Protein AF-A0A6J4VVZ0-F1 (afdb_monomer)

Foldseek 3Di:
DPQQDLVRLVVDDQVVLCVQQVDDRDDDPPDNVVVSVVSVVSSVVVVVVVVVVVVVVVPPPPPD

Structure (mmCIF, N/CA/C/O backbone):
data_AF-A0A6J4VVZ0-F1
#
_entry.id   AF-A0A6J4VVZ0-F1
#
loop_
_atom_site.group_PDB
_atom_site.id
_atom_site.type_symbol
_atom_site.label_atom_id
_atom_site.label_alt_id
_atom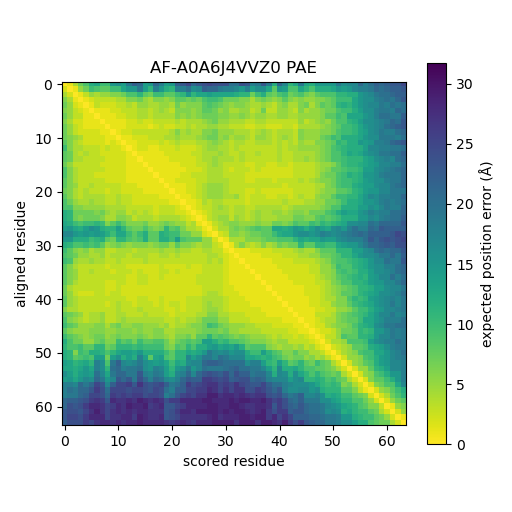_site.label_comp_id
_atom_site.label_asym_id
_atom_site.label_entity_id
_atom_site.label_seq_id
_atom_site.pdbx_PDB_ins_code
_atom_site.Cartn_x
_atom_site.Cartn_y
_atom_site.Cartn_z
_atom_site.occupancy
_atom_site.B_iso_or_equiv
_atom_site.auth_seq_id
_atom_site.auth_comp_id
_atom_site.auth_asym_id
_atom_site.auth_atom_id
_atom_site.pdbx_PDB_model_num
ATOM 1 N N . MET A 1 1 ? -8.613 -4.447 9.145 1.00 49.31 1 MET A N 1
ATOM 2 C CA . MET A 1 1 ? -7.619 -5.258 8.406 1.00 49.31 1 MET A CA 1
ATOM 3 C C . MET A 1 1 ? -6.293 -5.211 9.154 1.00 49.31 1 MET A C 1
ATOM 5 O O . MET A 1 1 ? -6.051 -4.219 9.833 1.00 49.31 1 MET A O 1
ATOM 9 N N . ASP A 1 2 ? -5.466 -6.259 9.094 1.00 59.69 2 ASP A N 1
ATOM 10 C CA . ASP A 1 2 ? -4.090 -6.179 9.607 1.00 59.69 2 ASP A CA 1
ATOM 11 C C . ASP A 1 2 ? -3.315 -5.132 8.794 1.00 59.69 2 ASP A C 1
ATOM 13 O O . ASP A 1 2 ? -3.316 -5.157 7.563 1.00 59.69 2 ASP A O 1
ATOM 17 N N . ARG A 1 3 ? -2.724 -4.160 9.493 1.00 73.81 3 ARG A N 1
ATOM 18 C CA . ARG A 1 3 ? -1.987 -3.045 8.891 1.00 73.81 3 ARG A CA 1
ATOM 19 C C . ARG A 1 3 ? -0.625 -3.571 8.450 1.00 73.81 3 ARG A C 1
ATOM 21 O O . ARG A 1 3 ? 0.116 -4.088 9.283 1.00 73.81 3 ARG A O 1
ATOM 28 N N . LEU A 1 4 ? -0.289 -3.430 7.172 1.00 80.88 4 LEU A N 1
ATOM 29 C CA . LEU A 1 4 ? 1.008 -3.858 6.657 1.00 80.88 4 LEU A CA 1
ATOM 30 C C . LEU A 1 4 ? 2.104 -2.937 7.193 1.00 80.88 4 LEU A C 1
ATOM 32 O O . LEU A 1 4 ? 2.020 -1.710 7.091 1.00 80.88 4 LEU A O 1
ATOM 36 N N . SER A 1 5 ? 3.159 -3.533 7.742 1.00 82.62 5 SER A N 1
ATOM 37 C CA . SER A 1 5 ? 4.360 -2.782 8.106 1.00 82.62 5 SER A CA 1
ATOM 38 C C . SER A 1 5 ? 5.101 -2.319 6.848 1.00 82.62 5 SER A C 1
ATOM 40 O O . SER A 1 5 ? 5.048 -2.982 5.817 1.00 82.62 5 SER A O 1
ATOM 42 N N . HIS A 1 6 ? 5.871 -1.229 6.932 1.00 80.00 6 HIS A N 1
ATOM 43 C CA . HIS A 1 6 ? 6.673 -0.724 5.803 1.00 80.00 6 HIS A CA 1
ATOM 44 C C . HIS A 1 6 ? 7.566 -1.807 5.164 1.00 80.00 6 HIS A C 1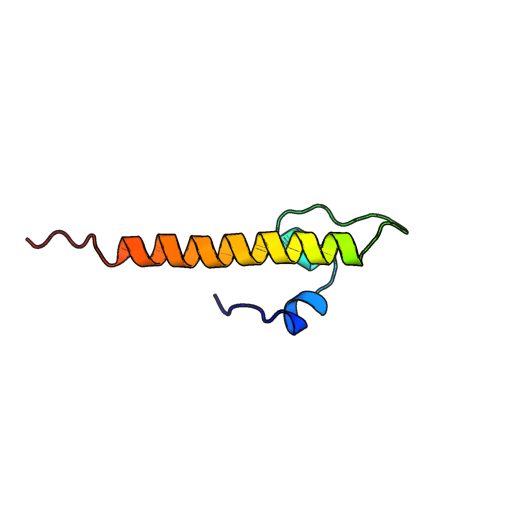
ATOM 46 O O . HIS A 1 6 ? 7.694 -1.886 3.946 1.00 80.00 6 HIS A O 1
ATOM 52 N N . ASP A 1 7 ? 8.149 -2.678 5.991 1.00 82.75 7 ASP A N 1
ATOM 53 C CA . ASP A 1 7 ? 8.977 -3.804 5.547 1.00 82.75 7 ASP A CA 1
ATOM 54 C C . ASP A 1 7 ? 8.167 -4.894 4.821 1.00 82.75 7 ASP A C 1
ATOM 56 O O . ASP A 1 7 ? 8.639 -5.467 3.845 1.00 82.75 7 ASP A O 1
ATOM 60 N N . GLU A 1 8 ? 6.931 -5.152 5.254 1.00 86.94 8 GLU A N 1
ATOM 61 C CA . GLU A 1 8 ? 6.025 -6.082 4.571 1.00 86.94 8 GLU A CA 1
ATOM 62 C C . GLU A 1 8 ? 5.541 -5.496 3.249 1.00 86.94 8 GLU A C 1
ATOM 64 O O . GLU A 1 8 ? 5.549 -6.188 2.238 1.00 86.94 8 GLU A O 1
ATOM 69 N N . PHE A 1 9 ? 5.222 -4.202 3.230 1.00 87.00 9 PHE A N 1
ATOM 70 C CA . PHE A 1 9 ? 4.823 -3.479 2.028 1.00 87.00 9 PHE A CA 1
ATOM 71 C C . PHE A 1 9 ? 5.919 -3.505 0.954 1.00 87.00 9 PHE A C 1
ATOM 73 O O . PHE A 1 9 ? 5.649 -3.791 -0.207 1.00 87.00 9 PHE A O 1
ATOM 80 N N . HIS A 1 10 ? 7.181 -3.286 1.338 1.00 84.12 10 HIS A N 1
ATOM 81 C CA . HIS A 1 10 ? 8.317 -3.354 0.412 1.00 84.12 10 HIS A CA 1
ATOM 82 C C . HIS A 1 10 ? 8.654 -4.773 -0.068 1.00 84.12 10 HIS A C 1
ATOM 84 O O . HIS A 1 10 ? 9.364 -4.922 -1.063 1.00 84.12 10 HIS A O 1
ATOM 90 N N . LYS A 1 11 ? 8.160 -5.811 0.617 1.00 87.94 11 LYS A N 1
ATOM 91 C CA . LYS A 1 11 ? 8.293 -7.211 0.188 1.00 87.94 11 LYS A CA 1
ATOM 92 C C . LYS A 1 11 ? 7.226 -7.632 -0.821 1.00 87.94 11 LYS A C 1
ATOM 94 O O . LYS A 1 11 ? 7.398 -8.681 -1.439 1.00 87.94 11 LYS A O 1
ATOM 99 N N . LEU A 1 12 ? 6.157 -6.850 -0.980 1.00 87.31 12 LEU A N 1
ATOM 100 C CA . LEU A 1 12 ? 5.107 -7.121 -1.955 1.00 87.31 12 LEU A CA 1
ATOM 101 C C . LEU A 1 12 ? 5.591 -6.870 -3.386 1.00 87.31 12 LEU A C 1
ATOM 103 O O . LEU A 1 12 ? 6.424 -5.999 -3.663 1.00 87.31 12 LEU A O 1
ATOM 107 N N . SER A 1 13 ? 5.028 -7.641 -4.308 1.00 89.50 13 SER A N 1
ATOM 108 C CA . SER A 1 13 ? 5.252 -7.489 -5.743 1.00 89.50 13 SER A CA 1
ATOM 109 C C . SER A 1 13 ? 4.586 -6.211 -6.260 1.00 89.50 13 SER A C 1
ATOM 111 O O . SER A 1 13 ? 3.598 -5.745 -5.699 1.00 89.50 13 SER A O 1
ATOM 113 N N . LEU A 1 14 ? 5.068 -5.659 -7.377 1.00 86.62 14 LEU A N 1
ATOM 114 C CA . LEU A 1 14 ? 4.472 -4.446 -7.959 1.00 86.62 14 LEU A CA 1
ATOM 115 C C . LEU A 1 14 ? 2.990 -4.611 -8.329 1.00 86.62 14 LEU A C 1
ATOM 117 O O . LEU A 1 14 ? 2.227 -3.665 -8.171 1.00 86.62 14 LEU A O 1
ATOM 121 N N . ASP A 1 15 ? 2.599 -5.811 -8.759 1.00 88.00 15 ASP A N 1
ATOM 122 C CA . ASP A 1 15 ? 1.211 -6.204 -9.048 1.00 88.00 15 ASP A CA 1
ATOM 123 C C . ASP A 1 15 ? 0.322 -6.193 -7.789 1.00 88.00 15 ASP A C 1
ATOM 125 O O . ASP A 1 15 ? -0.806 -5.699 -7.799 1.00 88.00 15 ASP 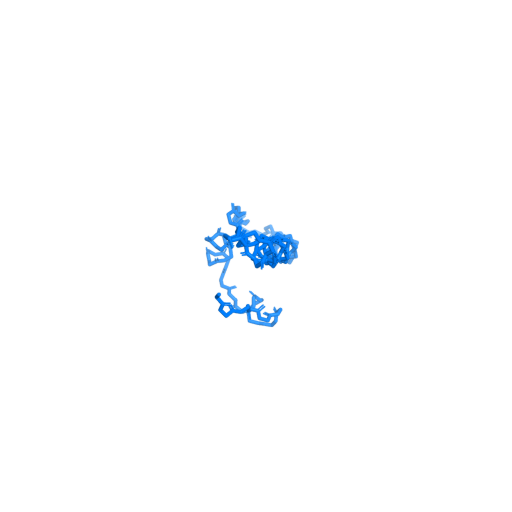A O 1
ATOM 129 N N . GLU A 1 16 ? 0.869 -6.655 -6.662 1.00 89.56 16 GLU A N 1
ATOM 130 C CA . GLU A 1 16 ? 0.184 -6.614 -5.369 1.00 89.56 16 GLU A CA 1
ATOM 131 C C . GLU A 1 16 ? 0.035 -5.169 -4.889 1.00 89.56 16 GLU A C 1
ATOM 133 O O . GLU A 1 16 ? -1.033 -4.784 -4.420 1.00 89.56 16 GLU A O 1
ATOM 138 N N . LEU A 1 17 ? 1.074 -4.347 -5.063 1.00 88.69 17 LEU A N 1
ATOM 139 C CA . LEU A 1 17 ? 1.026 -2.917 -4.760 1.00 88.69 17 LEU A CA 1
ATOM 140 C C . LEU A 1 17 ? 0.017 -2.172 -5.642 1.00 88.69 17 LEU A C 1
ATOM 142 O O . LEU A 1 17 ? -0.695 -1.303 -5.139 1.00 88.69 17 LEU A O 1
ATOM 146 N N . GLU A 1 18 ? -0.084 -2.529 -6.924 1.00 90.75 18 GLU A N 1
ATOM 147 C CA . GLU A 1 18 ? -1.079 -1.972 -7.847 1.00 90.75 18 GLU A CA 1
ATOM 148 C C . GLU A 1 18 ? -2.494 -2.348 -7.407 1.00 90.75 18 GLU A C 1
ATOM 150 O O . GLU A 1 18 ? -3.370 -1.491 -7.338 1.00 90.75 18 GLU A O 1
ATOM 155 N N . THR A 1 19 ? -2.711 -3.605 -7.021 1.00 88.62 19 THR A N 1
ATOM 156 C CA . THR A 1 19 ? -4.010 -4.071 -6.519 1.00 88.62 19 THR A CA 1
ATOM 157 C C . THR A 1 19 ? -4.389 -3.398 -5.198 1.00 88.62 19 THR A C 1
ATOM 159 O O . THR A 1 19 ? -5.550 -3.056 -4.986 1.00 88.62 19 THR A O 1
ATOM 162 N N . LEU A 1 20 ? -3.415 -3.202 -4.307 1.00 85.44 20 LEU A N 1
ATOM 163 C CA . LEU A 1 20 ? -3.631 -2.653 -2.970 1.00 85.44 20 LEU A CA 1
ATOM 164 C C . LEU A 1 20 ? -3.872 -1.138 -2.990 1.00 85.44 20 LEU A C 1
ATOM 166 O O . LEU A 1 20 ? -4.688 -0.634 -2.227 1.00 85.44 20 LEU A O 1
ATOM 170 N N . THR A 1 21 ? -3.146 -0.409 -3.839 1.00 86.25 21 THR A N 1
ATOM 171 C CA . THR A 1 21 ? -3.172 1.066 -3.870 1.00 86.25 21 THR A CA 1
ATOM 172 C C . THR A 1 21 ? -3.937 1.638 -5.059 1.00 86.25 21 THR A C 1
ATOM 174 O O . THR A 1 21 ? -4.244 2.828 -5.078 1.00 86.25 21 THR A O 1
ATOM 177 N N . GLY A 1 22 ? -4.228 0.821 -6.073 1.00 87.00 22 GLY A N 1
ATOM 178 C CA . GLY A 1 22 ? -4.809 1.252 -7.344 1.00 87.00 22 GLY A CA 1
ATOM 179 C C . GLY A 1 22 ? -3.839 2.018 -8.251 1.00 87.00 22 GLY A C 1
ATOM 180 O O . GLY A 1 22 ? -4.261 2.529 -9.291 1.00 87.00 22 GLY A O 1
ATOM 181 N N . LEU A 1 23 ? -2.560 2.142 -7.878 1.00 87.50 23 LEU A N 1
ATOM 182 C CA . LEU A 1 23 ? -1.550 2.823 -8.687 1.00 87.50 23 LEU A CA 1
ATOM 183 C C . LEU A 1 23 ? -0.978 1.879 -9.738 1.00 87.50 23 LEU A C 1
ATOM 185 O O . LEU A 1 23 ? -0.510 0.802 -9.406 1.00 87.50 23 LEU A O 1
ATOM 189 N N . THR A 1 24 ? -0.945 2.309 -10.997 1.00 88.69 24 THR A N 1
ATOM 190 C CA . THR A 1 24 ? -0.376 1.489 -12.071 1.00 88.69 24 THR A CA 1
ATOM 191 C C . THR A 1 24 ? 1.123 1.280 -11.880 1.00 88.69 24 THR A C 1
ATOM 193 O O . THR A 1 24 ? 1.880 2.253 -11.789 1.00 88.69 24 THR A O 1
ATOM 196 N N . ALA A 1 25 ? 1.548 0.020 -11.876 1.00 86.44 25 ALA A N 1
ATOM 197 C CA . ALA A 1 25 ? 2.943 -0.355 -11.751 1.00 86.44 25 ALA A CA 1
ATOM 198 C C . ALA A 1 25 ? 3.770 0.118 -12.966 1.00 86.44 25 ALA A C 1
ATOM 200 O O . ALA A 1 25 ? 3.317 0.030 -14.116 1.00 86.44 25 ALA A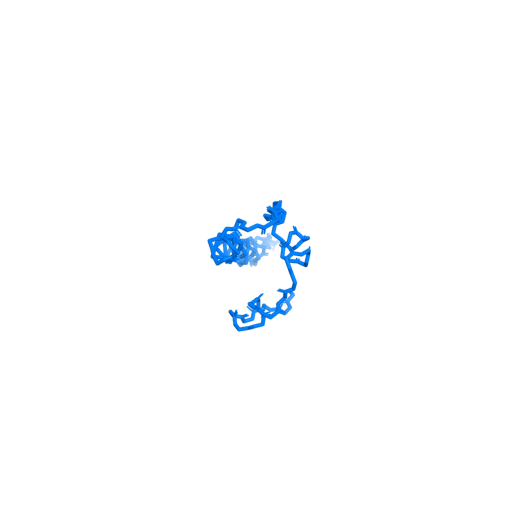 O 1
ATOM 201 N N . PRO A 1 26 ? 5.003 0.612 -12.747 1.00 84.31 26 PRO A N 1
ATOM 202 C CA . PRO A 1 26 ? 5.911 0.967 -13.828 1.00 84.31 26 PRO A CA 1
ATOM 203 C C . PRO A 1 26 ? 6.251 -0.254 -14.695 1.00 84.31 26 PRO A C 1
ATOM 205 O O . PRO A 1 26 ? 6.482 -1.349 -14.187 1.00 84.31 26 PRO A O 1
ATOM 208 N N . GLN A 1 27 ? 6.324 -0.061 -16.015 1.00 81.44 27 GLN A N 1
ATOM 209 C CA . GLN A 1 27 ? 6.766 -1.098 -16.954 1.00 81.44 27 GLN A CA 1
ATOM 210 C C . GLN A 1 27 ? 8.225 -0.857 -17.368 1.00 81.44 27 GLN A C 1
ATOM 212 O O . GLN A 1 27 ? 8.555 0.219 -17.868 1.00 81.44 27 GLN A O 1
ATOM 217 N N . GLY A 1 28 ? 9.084 -1.870 -17.223 1.00 76.00 28 GLY A N 1
ATOM 218 C CA . GLY A 1 28 ? 10.496 -1.810 -17.635 1.00 76.00 28 GLY A CA 1
ATOM 219 C C . GLY A 1 28 ? 11.416 -1.153 -16.596 1.00 76.0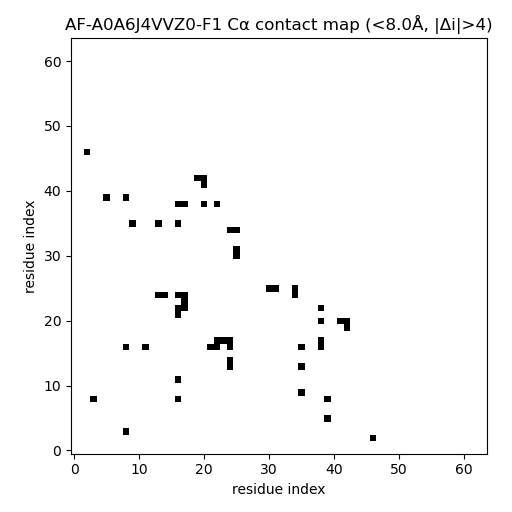0 28 GLY A C 1
ATOM 220 O O . GLY A 1 28 ? 11.224 -1.349 -15.405 1.00 76.00 28 GLY A O 1
ATOM 221 N N . ASP A 1 29 ? 12.412 -0.384 -17.050 1.00 67.75 29 ASP A N 1
ATOM 222 C CA . ASP A 1 29 ? 13.434 0.311 -16.231 1.00 67.75 29 ASP A CA 1
ATOM 223 C C . ASP A 1 29 ? 12.922 1.565 -15.490 1.00 67.75 29 ASP A C 1
ATOM 225 O O . ASP A 1 29 ? 13.703 2.417 -15.072 1.00 67.75 29 ASP A O 1
ATOM 229 N N . ALA A 1 30 ? 11.609 1.738 -15.363 1.00 73.69 30 ALA A N 1
ATOM 230 C CA . ALA A 1 30 ? 11.074 2.866 -14.613 1.00 73.69 30 ALA A CA 1
ATOM 231 C C . ALA A 1 30 ? 11.372 2.701 -13.112 1.00 73.69 30 ALA A C 1
ATOM 233 O O . ALA A 1 30 ? 11.354 1.584 -12.595 1.00 73.69 30 ALA A O 1
ATOM 234 N N . ASP A 1 31 ? 11.666 3.818 -12.437 1.00 83.94 31 ASP A N 1
ATOM 235 C CA . ASP A 1 31 ? 12.119 3.865 -11.046 1.00 83.94 31 ASP A CA 1
ATOM 236 C C . ASP A 1 31 ? 11.131 3.174 -10.090 1.00 83.94 31 ASP A C 1
ATOM 238 O O . ASP A 1 31 ? 10.174 3.764 -9.585 1.00 83.94 31 ASP A O 1
ATOM 242 N N . GLU A 1 32 ? 11.389 1.891 -9.830 1.00 83.88 32 GLU A N 1
ATOM 243 C CA . GLU A 1 32 ? 10.594 1.042 -8.942 1.00 83.88 32 GLU A CA 1
ATOM 244 C C . GLU A 1 32 ? 10.518 1.630 -7.525 1.00 83.88 32 GLU A C 1
ATOM 246 O O . GLU A 1 32 ? 9.488 1.539 -6.858 1.00 83.88 32 GLU A O 1
ATOM 251 N N . ASP A 1 33 ? 11.601 2.271 -7.085 1.00 84.69 33 ASP A N 1
ATOM 252 C CA . ASP A 1 33 ? 11.710 2.905 -5.772 1.00 84.69 33 ASP A CA 1
ATOM 253 C C . ASP A 1 33 ? 10.776 4.124 -5.642 1.00 84.69 33 ASP A C 1
ATOM 255 O O . ASP A 1 33 ? 10.074 4.256 -4.638 1.00 84.69 33 ASP A O 1
ATOM 259 N N . ASP A 1 34 ? 10.670 4.955 -6.692 1.00 86.69 34 ASP A N 1
ATOM 260 C CA . ASP A 1 34 ? 9.719 6.081 -6.745 1.00 86.69 34 ASP A CA 1
ATOM 261 C C . ASP A 1 34 ? 8.276 5.575 -6.678 1.00 86.69 34 ASP A C 1
ATOM 263 O O . ASP A 1 34 ? 7.469 6.062 -5.882 1.00 86.69 34 ASP A O 1
ATOM 267 N N . TYR A 1 35 ? 7.966 4.535 -7.457 1.00 88.69 35 TYR A N 1
ATOM 268 C CA . TYR A 1 35 ? 6.647 3.914 -7.436 1.00 88.69 35 TYR A CA 1
ATOM 269 C C . TYR A 1 35 ? 6.299 3.350 -6.055 1.00 88.69 35 TYR A C 1
ATOM 271 O O . TYR A 1 35 ? 5.221 3.645 -5.536 1.00 88.69 35 TYR A O 1
ATOM 279 N N . ARG A 1 36 ? 7.208 2.587 -5.428 1.00 87.38 36 ARG A N 1
ATOM 280 C CA . ARG A 1 36 ? 6.980 2.033 -4.084 1.00 87.38 36 ARG A CA 1
ATOM 281 C C . ARG A 1 36 ? 6.759 3.132 -3.052 1.00 87.38 36 ARG A C 1
ATOM 283 O O . ARG A 1 36 ? 5.855 3.004 -2.230 1.00 87.38 36 ARG A O 1
ATOM 290 N N . SER A 1 37 ? 7.525 4.219 -3.124 1.00 88.38 37 SER A N 1
ATOM 291 C CA . SER A 1 37 ? 7.365 5.367 -2.228 1.00 88.38 37 SER A CA 1
ATOM 292 C C . SER A 1 37 ? 5.971 5.993 -2.362 1.00 88.38 37 SER A C 1
ATOM 294 O O . SER A 1 37 ? 5.263 6.172 -1.369 1.00 88.38 37 SER A O 1
ATOM 296 N N . ARG A 1 38 ? 5.506 6.220 -3.596 1.00 88.81 38 ARG A N 1
ATOM 297 C CA . ARG A 1 38 ? 4.172 6.785 -3.876 1.00 88.81 38 ARG A CA 1
ATOM 298 C C . ARG A 1 38 ? 3.036 5.849 -3.469 1.00 88.81 38 ARG A C 1
ATOM 300 O O . ARG A 1 38 ? 2.045 6.301 -2.895 1.00 88.81 38 ARG A O 1
ATOM 307 N N . ALA A 1 39 ? 3.189 4.553 -3.729 1.00 90.25 39 ALA A N 1
ATOM 308 C CA . ALA A 1 39 ? 2.251 3.526 -3.290 1.00 90.25 39 ALA A CA 1
ATOM 309 C C . ALA A 1 39 ? 2.151 3.492 -1.759 1.00 90.25 39 ALA A C 1
ATOM 311 O O . ALA A 1 39 ? 1.050 3.456 -1.210 1.00 90.25 39 ALA A O 1
ATOM 312 N N . TRP A 1 40 ? 3.281 3.590 -1.056 1.00 89.06 40 TRP A N 1
ATOM 313 C CA . TRP A 1 40 ? 3.305 3.635 0.403 1.00 89.06 40 TRP A CA 1
ATOM 314 C C . TRP A 1 40 ? 2.612 4.879 0.968 1.00 89.06 40 TRP A C 1
ATOM 316 O O . TRP A 1 40 ? 1.874 4.790 1.949 1.00 89.06 40 TRP A O 1
ATOM 326 N N . GLU A 1 41 ? 2.815 6.049 0.360 1.00 88.19 41 GLU A N 1
ATOM 327 C CA . GLU A 1 41 ? 2.108 7.268 0.765 1.00 88.19 41 GLU A CA 1
ATOM 328 C C . GLU A 1 41 ? 0.595 7.156 0.576 1.00 88.19 41 GLU A C 1
ATOM 330 O O . GLU A 1 41 ? -0.151 7.513 1.490 1.00 88.19 41 GLU A O 1
ATOM 335 N N . SER A 1 42 ? 0.154 6.590 -0.551 1.00 86.81 42 SER A N 1
ATOM 336 C CA . SER A 1 42 ? -1.263 6.325 -0.811 1.00 86.81 42 SER A CA 1
ATOM 337 C C . SER A 1 42 ? -1.849 5.347 0.209 1.00 86.81 42 SER A C 1
ATOM 339 O O . SER A 1 42 ? -2.896 5.619 0.786 1.00 86.81 42 SER A O 1
ATOM 341 N N . TYR A 1 43 ? -1.149 4.245 0.493 1.00 85.75 43 TYR A N 1
ATOM 342 C CA . TYR A 1 43 ? -1.581 3.257 1.481 1.00 85.75 43 TYR A CA 1
ATOM 343 C C . TYR A 1 43 ? -1.694 3.855 2.887 1.00 85.75 43 TYR A C 1
ATOM 345 O O . TYR A 1 43 ? -2.703 3.671 3.559 1.00 85.75 43 TYR A O 1
ATOM 353 N N . LYS A 1 44 ? -0.697 4.632 3.333 1.00 84.75 44 LYS A N 1
ATOM 354 C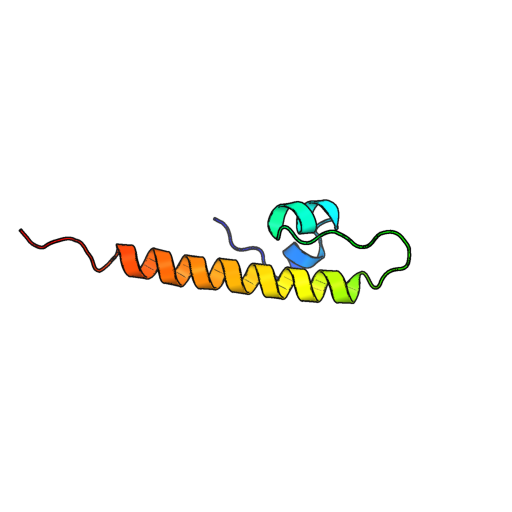 CA . LYS A 1 44 ? -0.763 5.330 4.628 1.00 84.75 44 LYS A CA 1
ATOM 355 C C . LYS A 1 44 ? -1.952 6.277 4.708 1.00 84.75 44 LYS A C 1
ATOM 357 O O . LYS A 1 44 ? -2.562 6.380 5.770 1.00 84.75 44 LYS A O 1
ATOM 362 N N . GLN A 1 45 ? -2.237 7.004 3.629 1.00 81.81 45 GLN A N 1
ATOM 363 C CA . GLN A 1 45 ? -3.367 7.922 3.584 1.00 81.81 45 GLN A CA 1
ATOM 364 C C . GLN A 1 45 ? -4.690 7.164 3.677 1.00 81.81 45 GLN A C 1
ATOM 366 O O . GLN A 1 45 ? -5.548 7.583 4.443 1.00 81.81 45 GLN A O 1
ATOM 371 N N . ASP A 1 46 ? -4.823 6.040 2.974 1.00 80.25 46 ASP A N 1
ATOM 372 C CA . ASP A 1 46 ? -6.012 5.187 3.029 1.00 80.25 46 ASP A CA 1
ATOM 373 C C . ASP A 1 46 ? -6.221 4.591 4.429 1.00 80.25 46 ASP A C 1
ATOM 375 O O . ASP A 1 46 ? -7.289 4.750 5.010 1.00 80.25 46 ASP A O 1
ATOM 379 N N . VAL A 1 47 ? -5.161 4.050 5.045 1.00 76.75 47 VAL A N 1
ATOM 380 C CA . VAL A 1 47 ? -5.189 3.534 6.427 1.00 76.75 47 VAL A CA 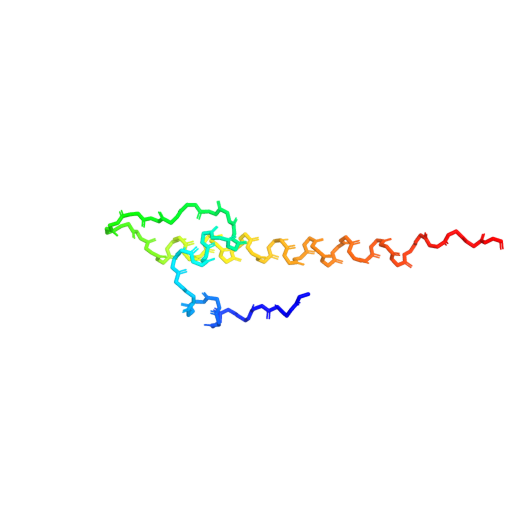1
ATOM 381 C C . VAL A 1 47 ? -5.538 4.633 7.432 1.00 76.75 47 VAL A C 1
ATOM 383 O O . VAL A 1 47 ? -6.355 4.419 8.322 1.00 76.75 47 VAL A O 1
ATOM 386 N N . THR A 1 48 ? -4.950 5.824 7.288 1.00 74.44 48 THR A N 1
ATOM 387 C CA . THR A 1 48 ? -5.239 6.968 8.171 1.00 74.44 48 THR A CA 1
ATOM 388 C C . THR A 1 48 ? -6.684 7.436 8.003 1.00 74.44 48 THR A C 1
ATOM 390 O O . THR A 1 48 ? -7.355 7.749 8.979 1.00 74.44 48 THR A O 1
ATOM 393 N N . ASN A 1 49 ? -7.181 7.475 6.767 1.00 69.81 49 ASN A N 1
ATOM 394 C CA . ASN A 1 49 ? -8.554 7.858 6.473 1.00 69.81 49 ASN A CA 1
ATOM 395 C C . ASN A 1 49 ? -9.537 6.797 7.001 1.00 69.81 49 ASN A C 1
ATOM 397 O O . ASN A 1 49 ? -10.555 7.163 7.571 1.00 69.81 49 ASN A O 1
ATOM 401 N N . GLU A 1 50 ? -9.223 5.501 6.902 1.00 63.00 50 GLU A N 1
ATOM 402 C CA . GLU A 1 50 ? -10.005 4.422 7.525 1.00 63.00 50 GLU A CA 1
ATOM 403 C C . GLU A 1 50 ? -10.078 4.588 9.054 1.00 63.00 50 GLU A C 1
ATOM 405 O O . GLU A 1 50 ? -11.155 4.437 9.629 1.00 63.00 50 GLU A O 1
ATOM 410 N N . GLU A 1 51 ? -8.982 4.981 9.717 1.00 60.50 51 GLU A N 1
ATOM 411 C CA . GLU A 1 51 ? -9.000 5.314 11.151 1.00 60.50 51 GLU A CA 1
ATOM 412 C C . GLU A 1 51 ? -9.905 6.516 11.463 1.00 60.50 51 GLU A C 1
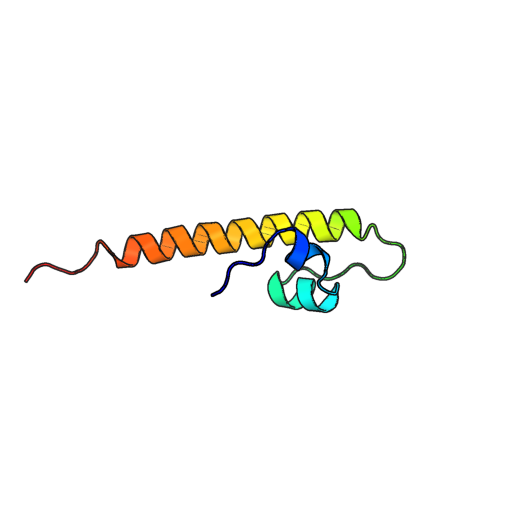ATOM 414 O O . GLU A 1 51 ? -10.635 6.488 12.457 1.00 60.50 51 GLU A O 1
ATOM 419 N N . GLU A 1 52 ? -9.917 7.540 10.608 1.00 58.28 52 GLU A N 1
ATOM 420 C CA . GLU A 1 52 ? -10.804 8.699 10.760 1.00 58.28 52 GLU A CA 1
ATOM 421 C C . GLU A 1 52 ? -12.280 8.306 10.561 1.00 58.28 52 GLU A C 1
ATOM 423 O O . GLU A 1 52 ? -13.120 8.673 11.377 1.00 58.28 52 GLU A O 1
ATOM 428 N N . TRP A 1 53 ? -12.621 7.496 9.552 1.00 51.97 53 TRP A N 1
ATOM 429 C CA . TRP A 1 53 ? -14.003 7.046 9.322 1.00 51.97 53 TRP A CA 1
ATOM 430 C C . TRP A 1 53 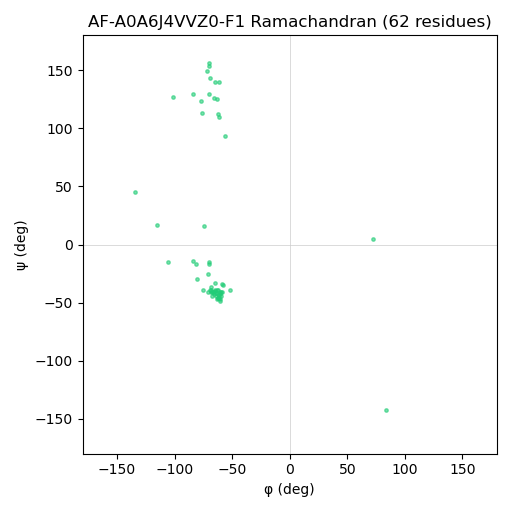? -14.510 6.079 10.402 1.00 51.97 53 TRP A C 1
ATOM 432 O O . TRP A 1 53 ? -15.646 6.223 10.859 1.00 51.97 53 TRP A O 1
ATOM 442 N N . VAL A 1 54 ? -13.668 5.157 10.881 1.00 52.59 54 VAL A N 1
ATOM 443 C CA . VAL A 1 54 ? -13.993 4.263 12.010 1.00 52.59 54 VAL A CA 1
ATOM 444 C C . VAL A 1 54 ? -14.185 5.046 13.311 1.00 52.59 54 VAL A C 1
ATOM 446 O O . VAL A 1 54 ? -15.027 4.679 14.131 1.00 52.59 54 VAL A O 1
ATOM 449 N N . SER A 1 55 ? -13.459 6.150 13.498 1.00 50.94 55 SER A N 1
ATOM 450 C CA . SER A 1 55 ? -13.613 6.995 14.687 1.00 50.94 55 SER A CA 1
ATOM 451 C C . SER A 1 55 ? -14.933 7.776 14.696 1.00 50.94 55 SER A C 1
ATOM 453 O O . SER A 1 55 ? -15.448 8.080 15.769 1.00 50.94 55 SER A O 1
ATOM 455 N N . ILE A 1 56 ? -15.536 8.046 13.531 1.00 51.31 56 ILE A N 1
ATOM 456 C CA . ILE A 1 56 ? -16.818 8.767 13.436 1.00 51.31 56 ILE A CA 1
ATOM 457 C C . ILE A 1 56 ? -18.019 7.836 13.707 1.00 51.31 56 ILE A C 1
ATOM 459 O O . ILE A 1 56 ? -19.023 8.284 14.262 1.00 51.31 56 ILE A O 1
ATOM 463 N N . GLU A 1 57 ? -17.926 6.533 13.404 1.00 48.91 57 GLU A N 1
ATOM 464 C CA . GLU A 1 57 ? -18.987 5.557 13.736 1.00 48.91 57 GLU A CA 1
ATOM 465 C C . GLU A 1 57 ? -19.113 5.268 15.247 1.00 48.91 57 GLU A C 1
ATOM 467 O O . GLU A 1 57 ? -20.140 4.757 15.692 1.00 48.91 57 GLU A O 1
ATOM 472 N N . GLY A 1 58 ? -18.120 5.641 16.063 1.00 46.53 58 GLY A N 1
ATOM 473 C CA . GLY A 1 58 ? -18.176 5.505 17.524 1.00 46.53 58 GLY A CA 1
ATOM 474 C C . GLY A 1 58 ? -18.943 6.617 18.254 1.00 46.53 58 GLY A C 1
ATOM 475 O O . GLY A 1 58 ? -19.334 6.427 19.404 1.00 46.53 58 GLY A O 1
ATOM 476 N N . GLU A 1 59 ? -19.186 7.760 17.604 1.00 50.53 59 GLU A N 1
ATOM 477 C CA . GLU A 1 59 ? -19.734 8.973 18.240 1.00 50.53 59 GLU A CA 1
ATOM 478 C C . GLU A 1 59 ? -21.132 9.361 17.718 1.00 50.53 59 GLU A C 1
ATOM 480 O O . GLU A 1 59 ? -21.589 10.487 17.899 1.00 50.53 59 GLU A O 1
ATOM 485 N N . ASN A 1 60 ? -21.835 8.436 17.055 1.00 44.78 60 ASN A N 1
ATOM 486 C CA . ASN A 1 60 ? -23.211 8.626 16.575 1.00 44.78 60 ASN A CA 1
ATOM 487 C C . ASN A 1 60 ? -24.118 7.419 16.887 1.00 44.78 60 ASN A C 1
ATOM 489 O O . ASN A 1 60 ? -24.909 6.979 16.056 1.00 44.78 60 ASN A O 1
ATOM 493 N N . ALA A 1 61 ? -24.052 6.892 18.111 1.00 50.31 61 ALA A N 1
ATOM 494 C CA . ALA A 1 61 ? -25.222 6.225 18.674 1.00 50.31 61 ALA A CA 1
ATOM 495 C C . ALA A 1 61 ? -26.200 7.329 19.123 1.00 50.31 61 ALA A C 1
ATOM 497 O O . ALA A 1 61 ? -25.846 8.085 20.029 1.00 50.31 61 ALA A O 1
ATOM 498 N N . PRO A 1 62 ? -27.386 7.498 18.505 1.00 49.41 62 PRO A N 1
ATOM 499 C CA . PRO A 1 62 ? -28.399 8.379 19.067 1.00 49.41 62 PRO A CA 1
ATOM 500 C C . PRO A 1 62 ? -28.792 7.807 20.432 1.00 49.41 62 PRO A C 1
ATOM 502 O O . PRO A 1 62 ? -29.331 6.705 20.509 1.00 49.41 62 PRO A O 1
ATOM 505 N N . GLU A 1 63 ? -28.461 8.516 21.510 1.00 54.72 63 GLU A N 1
ATOM 506 C CA . GLU A 1 63 ? -29.008 8.219 22.831 1.00 54.72 63 GLU A CA 1
ATOM 507 C C . GLU A 1 63 ? -30.535 8.410 22.746 1.00 54.72 63 GLU A C 1
ATOM 509 O O . GLU A 1 63 ? -31.008 9.529 22.530 1.00 54.72 63 GLU A O 1
ATOM 514 N N . GLU A 1 64 ? -31.286 7.303 22.808 1.00 53.84 64 GLU A N 1
ATOM 515 C CA . GLU A 1 64 ? -32.757 7.279 22.902 1.00 53.84 64 GLU A CA 1
ATOM 516 C C . GLU A 1 64 ? -33.265 7.784 24.261 1.00 53.84 64 GLU A C 1
ATOM 518 O O . GLU A 1 64 ? -32.661 7.432 25.303 1.00 53.84 64 GLU A O 1
#

Mean predicted aligned error: 9.25 Å

Secondary structure (DSSP, 8-state):
-PPPPHHHHHHS-HHHHHHHH-PPPPPSSS-HHHHHHHHHHHHHHHHHHHHHHHHHHTS-----

Sequence (64 aa):
MDRLSHDEFHKLSLDELETLTGLTAPQGDADEDDYRSRAWESYKQDVTNEEEWVSIEGENAPEE

Radius of gyration: 15.8 Å; Cα contacts (8 Å, |Δi|>4): 28; chains: 1; bounding box: 46×16×40 Å

Organism: NCBI:txid543023

pLDDT: mean 75.88, std 14.89, range [44.78, 90.75]

Solvent-accessible surface area (backbone atoms only — not comparable to full-atom values): 4025 Å² total; per-residue (Å²): 129,89,79,76,49,73,71,56,56,71,67,49,52,58,69,53,47,20,71,74,53,70,47,83,62,75,76,78,91,48,64,61,68,60,50,52,53,54,42,49,53,50,44,52,49,51,54,51,48,50,53,53,55,58,56,54,69,72,77,66,72,79,84,127